Protein AF-A0A251RY87-F1 (afdb_monomer_lite)

Secondary structure (DSSP, 8-state):
--PPPPPP-GGG-TT-EEPBTT-HHHHH-TTEEEEEEETTEEEEEEEEE-SSS-EEEEEEEEEEEEETTEEEEEEEEEEEEEEESS-TT-S-----SSSTTSHHHHHGGGTTT-EEEE---TTS-PPPEEEESSTTS-SSSPPP-PEE--TTSTTS-EE------STT-

Foldseek 3Di:
DQDDDDADDQVVAPQKFFAAAPDPCLVPPPQWPGWDDDPHGIGTKGKDDPPDWWIFIDTWIWGWDDDPPDIQGRQTDGRGPDTTDDCGSHNDDAQLFQDCNHPLNSCPPVQVSDKDWDDDDPPPPDDIDIGGHPVRDDDPPDDDFDWDADPVCRGHTDGDDPDDDDPHD

pLDDT: mean 87.84, std 8.94, range [41.47, 96.44]

Structure (mmCIF, N/CA/C/O backbone):
data_AF-A0A251RY87-F1
#
_entry.id   AF-A0A251RY87-F1
#
loop_
_atom_site.group_PDB
_atom_site.id
_atom_site.type_symbol
_atom_site.label_atom_id
_atom_site.label_alt_id
_atom_site.label_comp_id
_atom_site.label_asym_id
_atom_site.label_entity_id
_atom_site.label_seq_id
_atom_site.pdbx_PDB_ins_code
_atom_site.Cartn_x
_atom_site.Cartn_y
_atom_site.Cartn_z
_atom_site.occupancy
_atom_site.B_iso_or_equiv
_atom_site.auth_seq_id
_atom_site.auth_comp_id
_atom_site.auth_asym_id
_atom_site.auth_atom_id
_atom_site.pdbx_PDB_model_num
ATOM 1 N N . MET A 1 1 ? 11.845 23.670 11.624 1.00 41.47 1 MET A N 1
ATOM 2 C CA . MET A 1 1 ? 12.390 23.689 10.250 1.00 41.47 1 MET A CA 1
ATOM 3 C C . MET A 1 1 ? 12.161 22.296 9.682 1.00 41.47 1 MET A C 1
ATOM 5 O O . MET A 1 1 ? 12.768 21.362 10.183 1.00 41.47 1 MET A O 1
ATOM 9 N N . LEU A 1 2 ? 11.190 22.119 8.780 1.00 49.16 2 LEU A N 1
ATOM 10 C CA . LEU A 1 2 ? 10.934 20.816 8.152 1.00 49.16 2 LEU A CA 1
ATOM 11 C C . LEU A 1 2 ? 12.130 20.508 7.247 1.00 49.16 2 LEU A C 1
ATOM 13 O O . LEU A 1 2 ? 12.372 21.236 6.287 1.00 49.16 2 LEU A O 1
ATOM 17 N N . ALA A 1 3 ? 12.923 19.498 7.601 1.00 56.03 3 ALA A N 1
ATOM 18 C CA . ALA A 1 3 ? 14.016 19.050 6.754 1.00 56.03 3 ALA A CA 1
ATOM 19 C C . ALA A 1 3 ? 13.421 18.489 5.458 1.00 56.03 3 ALA A C 1
ATOM 21 O O . ALA A 1 3 ? 12.562 17.608 5.493 1.00 56.03 3 ALA A O 1
ATOM 22 N N . MET A 1 4 ? 13.848 19.021 4.314 1.00 58.44 4 MET A N 1
ATOM 23 C CA . MET A 1 4 ? 13.478 18.464 3.020 1.00 58.44 4 MET A CA 1
ATOM 24 C C . MET A 1 4 ? 14.142 17.091 2.901 1.00 58.44 4 MET A C 1
ATOM 26 O O . MET A 1 4 ? 15.368 16.991 2.956 1.00 58.44 4 MET A O 1
ATOM 30 N N . GLN A 1 5 ? 13.338 16.032 2.819 1.00 64.25 5 GLN A N 1
ATOM 31 C CA . GLN A 1 5 ? 13.857 14.675 2.681 1.00 64.25 5 GLN A CA 1
ATOM 32 C C . GLN A 1 5 ? 14.598 14.534 1.350 1.00 64.25 5 GLN A C 1
ATOM 34 O O . GLN A 1 5 ? 14.134 15.011 0.313 1.00 64.25 5 GLN A O 1
ATOM 39 N N . ALA A 1 6 ? 15.772 13.904 1.399 1.00 77.31 6 ALA A N 1
ATOM 40 C CA . ALA A 1 6 ? 16.578 13.655 0.214 1.00 77.31 6 ALA A CA 1
ATOM 41 C C . ALA A 1 6 ? 15.803 12.774 -0.776 1.00 77.31 6 ALA A C 1
ATOM 43 O O . ALA A 1 6 ? 15.125 11.824 -0.378 1.00 77.31 6 ALA A O 1
ATOM 44 N N . MET A 1 7 ? 15.914 13.089 -2.067 1.00 82.38 7 MET A N 1
ATOM 45 C CA . MET A 1 7 ? 15.326 12.255 -3.110 1.00 82.38 7 MET A CA 1
ATOM 46 C C . MET A 1 7 ? 15.992 10.878 -3.109 1.00 82.38 7 MET A C 1
ATOM 48 O O . MET A 1 7 ? 17.212 10.768 -2.987 1.00 82.38 7 MET A O 1
ATOM 52 N N . PHE A 1 8 ? 15.181 9.831 -3.254 1.00 88.06 8 PHE A N 1
ATOM 53 C CA . PHE A 1 8 ? 15.678 8.467 -3.375 1.00 88.06 8 PHE A CA 1
ATOM 54 C C . PHE A 1 8 ? 16.498 8.316 -4.662 1.00 88.06 8 PHE A C 1
ATOM 56 O O . PHE A 1 8 ? 16.001 8.615 -5.747 1.00 88.06 8 PHE A O 1
ATOM 63 N N . ASP A 1 9 ? 17.733 7.826 -4.539 1.00 89.56 9 ASP A N 1
ATOM 64 C CA . ASP A 1 9 ? 18.595 7.486 -5.671 1.00 89.56 9 ASP A CA 1
ATOM 65 C C . ASP A 1 9 ? 18.602 5.960 -5.881 1.00 89.56 9 ASP A C 1
ATOM 67 O O . ASP A 1 9 ? 19.173 5.227 -5.062 1.00 89.56 9 ASP A O 1
ATOM 71 N N . PRO A 1 10 ? 17.991 5.460 -6.972 1.00 89.88 10 PRO A N 1
ATOM 72 C CA . PRO A 1 10 ? 17.966 4.039 -7.301 1.00 89.88 10 PRO A CA 1
ATOM 73 C C . PRO A 1 10 ? 19.344 3.376 -7.377 1.00 89.88 10 PRO A C 1
ATOM 75 O O . PRO A 1 10 ? 19.455 2.187 -7.081 1.00 89.88 10 PRO A O 1
ATOM 78 N N . THR A 1 11 ? 20.389 4.119 -7.759 1.00 91.38 11 THR A N 1
ATOM 79 C CA . THR A 1 11 ? 21.741 3.567 -7.949 1.00 91.38 11 THR A CA 1
ATOM 80 C C . THR A 1 11 ? 22.397 3.155 -6.633 1.00 91.38 11 THR A C 1
ATOM 82 O O . THR A 1 11 ? 23.200 2.226 -6.606 1.00 91.38 11 THR A O 1
ATOM 85 N N . ASN A 1 12 ? 21.969 3.757 -5.520 1.00 93.12 12 ASN A N 1
ATOM 86 C CA . ASN A 1 12 ? 22.442 3.435 -4.173 1.00 93.12 12 ASN A CA 1
ATOM 87 C C . ASN A 1 12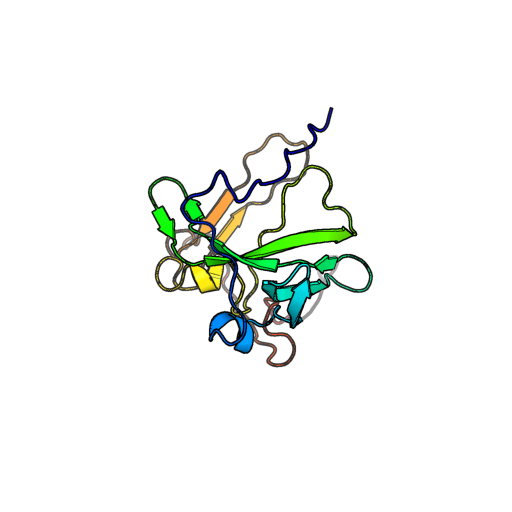 ? 21.714 2.231 -3.550 1.00 93.12 12 ASN A C 1
ATOM 89 O O . ASN A 1 12 ? 21.864 1.950 -2.362 1.00 93.12 12 ASN A O 1
ATOM 93 N N . SER A 1 13 ? 20.896 1.515 -4.326 1.00 93.62 13 SER A N 1
ATOM 94 C CA . SER A 1 13 ? 20.083 0.410 -3.838 1.00 93.62 13 SER A CA 1
ATOM 95 C C . SER A 1 13 ? 20.259 -0.857 -4.672 1.00 93.62 13 SER A C 1
ATOM 97 O O . SER A 1 13 ? 19.630 -1.017 -5.715 1.00 93.62 13 SER A O 1
ATOM 99 N N . ALA A 1 14 ? 20.959 -1.844 -4.113 1.00 95.00 14 ALA A N 1
ATOM 100 C CA . ALA A 1 14 ? 21.143 -3.153 -4.746 1.00 95.00 14 ALA A CA 1
ATOM 101 C C . ALA A 1 14 ? 19.837 -3.947 -4.976 1.00 95.00 14 ALA A C 1
ATOM 103 O O . ALA A 1 14 ? 19.783 -4.788 -5.865 1.00 95.00 14 ALA A O 1
ATOM 104 N N . SER A 1 15 ? 18.781 -3.695 -4.192 1.00 96.12 15 SER A N 1
ATOM 105 C CA . SER A 1 15 ? 17.493 -4.406 -4.296 1.00 96.12 15 SER A CA 1
ATOM 106 C C . SER A 1 15 ? 16.426 -3.671 -5.108 1.00 96.12 15 SER A C 1
ATOM 108 O O . SER A 1 15 ? 15.293 -4.143 -5.187 1.00 96.12 15 SER A O 1
ATOM 110 N N . PHE A 1 16 ? 16.745 -2.495 -5.658 1.00 96.44 16 PHE A N 1
ATOM 111 C CA . PHE A 1 16 ? 15.784 -1.738 -6.455 1.00 96.44 16 PHE A CA 1
ATOM 112 C C . PHE A 1 16 ? 15.805 -2.264 -7.883 1.00 96.44 16 PHE A C 1
ATOM 114 O O . PHE A 1 16 ? 16.862 -2.390 -8.498 1.00 96.44 16 PHE A O 1
ATOM 121 N N . THR A 1 17 ? 14.637 -2.568 -8.430 1.00 95.81 17 THR A N 1
ATOM 122 C CA . THR A 1 17 ? 14.524 -3.035 -9.811 1.00 95.81 17 THR A CA 1
ATOM 123 C C . THR A 1 17 ? 13.312 -2.401 -10.464 1.00 95.81 17 THR A C 1
ATOM 125 O O . THR A 1 17 ? 12.201 -2.494 -9.953 1.00 95.81 17 THR A O 1
ATOM 128 N N . VAL A 1 18 ? 13.517 -1.757 -11.610 1.00 95.00 18 VAL A N 1
ATOM 129 C CA . VAL A 1 18 ? 12.413 -1.217 -12.409 1.00 95.00 18 VAL A CA 1
ATOM 130 C C . VAL A 1 18 ? 11.584 -2.373 -12.963 1.00 95.00 18 VAL A C 1
ATOM 132 O O . VAL A 1 18 ? 12.139 -3.312 -13.535 1.00 95.00 18 VAL A O 1
ATOM 135 N N . VAL A 1 19 ? 10.259 -2.299 -12.823 1.00 95.50 19 VAL A N 1
ATOM 136 C CA . VAL A 1 19 ? 9.361 -3.300 -13.403 1.00 95.50 19 VAL A CA 1
ATOM 137 C C . VAL A 1 19 ? 9.367 -3.144 -14.922 1.00 95.50 19 VAL A C 1
ATOM 139 O O . VAL A 1 19 ? 9.034 -2.086 -15.470 1.00 95.50 19 VAL A O 1
ATOM 142 N N . SER A 1 20 ? 9.771 -4.212 -15.607 1.00 92.88 20 SER A N 1
ATOM 143 C CA . SER A 1 20 ? 9.803 -4.262 -17.061 1.00 92.88 20 SER A CA 1
ATOM 144 C C . SER A 1 20 ? 8.396 -4.362 -17.643 1.00 92.88 20 SER A C 1
ATOM 146 O O . SER A 1 20 ? 7.442 -4.841 -17.023 1.00 92.88 20 SER A O 1
ATOM 148 N N . CYS A 1 21 ? 8.279 -3.908 -18.881 1.00 91.94 21 CYS A N 1
ATOM 149 C CA . CYS A 1 21 ? 7.057 -4.050 -19.649 1.00 91.94 21 CYS A CA 1
ATOM 150 C C . CYS A 1 21 ? 6.754 -5.499 -20.022 1.00 91.94 21 CYS A C 1
ATOM 152 O O . CYS A 1 21 ? 7.664 -6.227 -20.410 1.00 91.94 21 CYS A O 1
ATOM 154 N N . GLY A 1 22 ? 5.474 -5.877 -19.945 1.00 88.50 22 GLY A N 1
ATOM 155 C CA . GLY A 1 22 ? 5.008 -7.247 -20.190 1.00 88.50 22 GLY A CA 1
ATOM 156 C C . GLY A 1 22 ? 5.329 -8.228 -19.060 1.00 88.50 22 GLY A C 1
ATOM 157 O O . GLY A 1 22 ? 5.203 -9.429 -19.249 1.00 88.50 22 GLY A O 1
ATOM 158 N N . SER A 1 23 ? 5.792 -7.743 -17.903 1.00 93.19 23 SER A N 1
ATOM 159 C CA . SER A 1 23 ? 5.887 -8.576 -16.703 1.00 93.19 23 SER A CA 1
ATOM 160 C C . SER A 1 23 ? 4.513 -8.755 -16.064 1.00 93.19 23 SER A C 1
ATOM 162 O O . SER A 1 23 ? 3.699 -7.831 -16.093 1.00 93.19 23 SER A O 1
ATOM 164 N N . ASP A 1 24 ? 4.300 -9.889 -15.395 1.00 92.81 24 ASP A N 1
ATOM 165 C CA . ASP A 1 24 ? 3.036 -10.189 -14.709 1.00 92.81 24 ASP A CA 1
ATOM 166 C C . ASP A 1 24 ? 2.630 -9.086 -13.724 1.00 92.81 24 ASP A C 1
ATOM 168 O O . ASP A 1 24 ? 1.460 -8.716 -13.649 1.00 92.81 24 ASP A O 1
ATOM 172 N N . VAL A 1 25 ? 3.608 -8.508 -13.015 1.00 93.00 25 VAL A N 1
ATOM 173 C CA . VAL A 1 25 ? 3.391 -7.387 -12.089 1.00 93.00 25 VAL A CA 1
ATOM 174 C C . VAL A 1 25 ? 2.843 -6.166 -12.826 1.00 93.00 25 VAL A C 1
ATOM 176 O O . VAL A 1 25 ? 1.946 -5.503 -12.321 1.00 93.00 25 VAL A O 1
ATOM 179 N N . CYS A 1 26 ? 3.349 -5.867 -14.024 1.00 94.88 26 CYS A N 1
ATOM 180 C CA . CYS A 1 26 ? 2.861 -4.736 -14.804 1.00 94.88 26 CYS A CA 1
ATOM 181 C C . CYS A 1 26 ? 1.450 -4.952 -15.359 1.00 94.88 26 CYS A C 1
ATOM 183 O O . CYS A 1 26 ? 0.710 -3.985 -15.529 1.00 94.88 26 CYS A O 1
ATOM 185 N N . GLU A 1 27 ? 1.089 -6.199 -15.662 1.00 92.06 27 GLU A N 1
ATOM 186 C CA . GLU A 1 27 ? -0.222 -6.518 -16.231 1.00 92.06 27 GLU A CA 1
ATOM 187 C C . GLU A 1 27 ? -1.331 -6.590 -15.178 1.00 92.06 27 GLU A C 1
ATOM 189 O O . GLU A 1 27 ? -2.478 -6.274 -15.487 1.00 92.06 27 GLU A O 1
ATOM 194 N N . HIS A 1 28 ? -0.998 -6.964 -13.939 1.00 89.12 28 HIS A N 1
ATOM 195 C CA . HIS A 1 28 ? -1.998 -7.247 -12.904 1.00 89.12 28 HIS A CA 1
ATOM 196 C C . HIS A 1 28 ? -2.026 -6.241 -11.750 1.00 89.12 28 HIS A C 1
ATOM 198 O O . HIS A 1 28 ? -2.988 -6.237 -10.983 1.00 89.12 28 HIS A O 1
ATOM 204 N N . ALA A 1 29 ? -1.004 -5.395 -11.588 1.00 89.56 29 ALA A N 1
ATOM 205 C CA . ALA A 1 29 ? -1.012 -4.397 -10.523 1.00 89.56 29 ALA A CA 1
ATOM 206 C C . ALA A 1 29 ? -2.129 -3.366 -10.742 1.00 89.56 29 ALA A C 1
ATOM 208 O O . ALA A 1 29 ? -2.169 -2.679 -11.759 1.00 89.56 29 ALA A O 1
ATOM 209 N N . GLU A 1 30 ? -2.986 -3.189 -9.733 1.00 86.38 30 GLU A N 1
ATOM 210 C CA . GLU A 1 30 ? -4.138 -2.270 -9.767 1.00 86.38 30 GLU A CA 1
ATOM 211 C C . GLU A 1 30 ? -3.765 -0.815 -10.096 1.00 86.38 30 GLU A C 1
ATOM 213 O O . GLU A 1 30 ? -4.577 -0.066 -10.631 1.00 86.38 30 GLU A O 1
ATOM 218 N N . THR A 1 31 ? -2.542 -0.402 -9.762 1.00 89.12 31 THR A N 1
ATOM 219 C CA . THR A 1 31 ? -2.050 0.968 -9.958 1.00 89.12 31 THR A CA 1
ATOM 220 C C . THR A 1 31 ? -1.238 1.133 -11.239 1.00 89.12 31 THR A C 1
ATOM 222 O O . THR A 1 31 ? -0.797 2.246 -11.541 1.00 89.12 31 THR A O 1
ATOM 225 N N . ALA A 1 32 ? -1.006 0.052 -11.992 1.00 92.31 32 ALA A N 1
ATOM 226 C CA . ALA A 1 32 ? -0.249 0.110 -13.229 1.00 92.31 32 ALA A CA 1
ATOM 227 C C . ALA A 1 32 ? -1.060 0.805 -14.331 1.00 92.31 32 ALA A C 1
ATOM 229 O O . ALA A 1 32 ? -2.202 0.462 -14.617 1.00 92.31 32 ALA A O 1
ATOM 230 N N . VAL A 1 33 ? -0.431 1.765 -15.009 1.00 93.50 33 VAL A N 1
ATOM 231 C CA . VAL A 1 33 ? -0.985 2.458 -16.190 1.00 93.50 33 VAL A CA 1
ATOM 232 C C . VAL A 1 33 ? -0.339 1.967 -17.486 1.00 93.50 33 VAL A C 1
ATOM 234 O O . VAL A 1 33 ? -0.285 2.685 -18.488 1.00 93.50 33 VAL A O 1
ATOM 237 N N . GLY A 1 34 ? 0.203 0.749 -17.442 1.00 90.25 34 GLY A N 1
ATOM 238 C CA . GLY A 1 34 ? 0.862 0.084 -18.554 1.00 90.25 34 GLY A CA 1
ATOM 239 C C . GLY A 1 34 ? 2.221 0.676 -18.926 1.00 90.25 34 GLY A C 1
ATOM 240 O O . GLY A 1 34 ? 2.890 1.378 -18.163 1.00 90.25 34 GLY A O 1
ATOM 241 N N . CYS A 1 35 ? 2.647 0.344 -20.138 1.00 91.94 35 CYS A N 1
ATOM 242 C CA . CYS A 1 35 ? 3.983 0.638 -20.625 1.00 91.94 35 CYS A CA 1
ATOM 243 C C . CYS A 1 35 ? 4.197 2.102 -20.984 1.00 91.94 35 CYS A C 1
ATOM 245 O O . CYS A 1 35 ? 3.439 2.703 -21.744 1.00 91.94 35 CYS A O 1
ATOM 247 N N . ARG A 1 36 ? 5.315 2.649 -20.512 1.00 88.44 36 ARG A N 1
ATOM 248 C CA . ARG A 1 36 ? 5.809 3.972 -20.886 1.00 88.44 36 ARG A CA 1
ATOM 249 C C . ARG A 1 36 ? 7.191 3.840 -21.516 1.00 88.44 36 ARG A C 1
ATOM 251 O O . ARG A 1 36 ? 7.938 2.896 -21.248 1.00 88.44 36 ARG A O 1
ATOM 258 N N . SER A 1 37 ? 7.529 4.788 -22.380 1.00 83.88 37 SER A N 1
ATOM 259 C CA . SER A 1 37 ? 8.812 4.822 -23.080 1.00 83.88 37 SER A CA 1
ATOM 260 C C . SER A 1 37 ? 9.446 6.194 -22.943 1.00 83.88 37 SER A C 1
ATOM 262 O O . SER A 1 37 ? 8.794 7.208 -23.179 1.00 83.88 37 SER A O 1
ATOM 264 N N . HIS A 1 38 ? 10.719 6.219 -22.554 1.00 72.75 38 HIS A N 1
ATOM 265 C CA . HIS A 1 38 ? 11.526 7.434 -22.508 1.00 72.75 38 HIS A CA 1
ATOM 266 C C . HIS A 1 38 ? 13.005 7.071 -22.689 1.00 72.75 38 HIS A C 1
ATOM 268 O O . HIS A 1 38 ? 13.475 6.106 -22.090 1.00 72.75 38 HIS A O 1
ATOM 274 N N . GLY A 1 39 ? 13.736 7.826 -23.517 1.00 65.19 39 GLY A N 1
ATOM 275 C CA . GLY A 1 39 ? 15.189 7.668 -23.678 1.00 65.19 39 GLY A CA 1
ATOM 276 C C . GLY A 1 39 ? 15.660 6.279 -24.137 1.00 65.19 39 GLY A C 1
ATOM 277 O O . GLY A 1 39 ? 16.720 5.838 -23.715 1.00 65.19 39 GLY A O 1
ATOM 278 N N . GLY A 1 40 ? 14.871 5.562 -24.947 1.00 68.38 40 GLY A N 1
ATOM 279 C CA . GLY A 1 40 ? 15.225 4.227 -25.462 1.00 68.38 40 GLY A CA 1
ATOM 280 C C . GLY A 1 40 ? 14.910 3.048 -24.528 1.00 68.38 40 GLY A C 1
ATOM 281 O O . GLY A 1 40 ? 15.025 1.903 -24.953 1.00 68.38 40 GLY A O 1
ATOM 282 N N . GLY A 1 41 ? 14.458 3.301 -23.295 1.00 77.94 41 GLY A N 1
ATOM 283 C CA . GLY A 1 41 ? 13.989 2.275 -22.357 1.00 77.94 41 GLY A CA 1
ATOM 284 C C . GLY A 1 41 ? 12.462 2.167 -22.298 1.00 77.94 41 GLY A C 1
ATOM 285 O O . GLY A 1 41 ? 11.745 3.146 -22.539 1.00 77.94 41 GLY A O 1
ATOM 286 N N . ARG A 1 42 ? 11.954 0.979 -21.942 1.00 88.69 42 ARG A N 1
ATOM 287 C CA . ARG A 1 42 ? 10.523 0.717 -21.718 1.00 88.69 42 ARG A CA 1
ATOM 288 C C . ARG A 1 42 ? 10.293 0.179 -20.302 1.00 88.69 42 ARG A C 1
ATOM 290 O O . ARG A 1 42 ? 10.907 -0.812 -19.918 1.00 88.69 42 ARG A O 1
ATOM 297 N N . TRP A 1 43 ? 9.408 0.822 -19.546 1.00 92.06 43 TRP A N 1
ATOM 298 C CA . TRP A 1 43 ? 9.125 0.505 -18.141 1.00 92.06 43 TRP A CA 1
ATOM 299 C C . TRP A 1 43 ? 7.627 0.534 -17.849 1.00 92.06 43 TRP A C 1
ATOM 301 O O . TRP A 1 43 ? 6.853 1.156 -18.583 1.00 92.06 43 TRP A O 1
ATOM 311 N N . CYS A 1 44 ? 7.225 -0.135 -16.770 1.00 95.88 44 CYS A N 1
ATOM 312 C CA . CYS A 1 44 ? 5.847 -0.134 -16.304 1.00 95.88 44 CYS A CA 1
ATOM 313 C C . CYS A 1 44 ? 5.538 1.113 -15.480 1.00 95.88 44 CYS A C 1
ATOM 315 O O . CYS A 1 44 ? 6.204 1.381 -14.476 1.00 95.88 44 CYS A O 1
ATOM 317 N N . GLY A 1 45 ? 4.570 1.912 -15.916 1.00 95.88 45 GLY A N 1
ATOM 318 C CA . GLY A 1 45 ? 4.155 3.090 -15.172 1.00 95.88 45 GLY A CA 1
ATOM 319 C C . GLY A 1 45 ? 3.114 2.787 -14.127 1.00 95.88 45 GLY A C 1
ATOM 320 O O . GLY A 1 45 ? 2.330 1.860 -14.290 1.00 95.88 45 GLY A O 1
ATOM 321 N N . TYR A 1 46 ? 3.080 3.619 -13.092 1.00 95.19 46 TYR A N 1
ATOM 322 C CA . TYR A 1 46 ? 2.003 3.612 -12.115 1.00 95.19 46 TYR A CA 1
ATOM 323 C C . TYR A 1 46 ? 1.415 5.013 -11.942 1.00 95.19 46 TYR A C 1
ATOM 325 O O . TYR A 1 46 ? 2.103 6.023 -12.147 1.00 95.19 46 TYR A O 1
ATOM 333 N N . GLU A 1 47 ? 0.151 5.054 -11.542 1.00 93.44 47 GLU A N 1
ATOM 334 C CA . GLU A 1 47 ? -0.559 6.265 -11.154 1.00 93.44 47 GLU A CA 1
ATOM 335 C C . GLU A 1 47 ? -1.535 5.936 -10.024 1.00 93.44 47 GLU A C 1
ATOM 337 O O . GLU A 1 47 ? -2.232 4.924 -10.065 1.00 93.44 47 GLU A O 1
ATOM 342 N N . VAL A 1 48 ? -1.571 6.782 -8.997 1.00 90.38 48 VAL A N 1
ATOM 343 C CA . VAL A 1 48 ? -2.546 6.693 -7.906 1.00 90.38 48 VAL A CA 1
ATOM 344 C C . VAL A 1 48 ? -3.132 8.073 -7.667 1.00 90.38 48 VAL A C 1
ATOM 346 O O . VAL A 1 48 ? -2.381 9.026 -7.449 1.00 90.38 48 VAL A O 1
ATOM 349 N N . SER A 1 49 ? -4.461 8.150 -7.661 1.00 88.25 49 SER A N 1
ATOM 350 C CA . SER A 1 49 ? -5.231 9.359 -7.360 1.00 88.25 49 SER A CA 1
ATOM 351 C C . SER A 1 49 ? -5.965 9.191 -6.031 1.00 88.25 49 SER A C 1
ATOM 353 O O . SER A 1 49 ? -6.678 8.211 -5.822 1.00 88.25 49 SER A O 1
ATOM 355 N N . TYR A 1 50 ? -5.798 10.153 -5.129 1.00 82.38 50 TYR A N 1
ATOM 356 C CA . TYR A 1 50 ? -6.360 10.157 -3.778 1.00 82.38 50 TYR A CA 1
ATOM 357 C C . TYR A 1 50 ? -7.554 11.118 -3.696 1.00 82.38 50 TYR A C 1
ATOM 359 O O . TYR A 1 50 ? -7.532 12.100 -2.956 1.00 82.38 50 TYR A O 1
ATOM 367 N N . GLY A 1 51 ? -8.589 10.851 -4.493 1.00 78.94 51 GLY A N 1
ATOM 368 C CA . GLY A 1 51 ? -9.732 11.749 -4.689 1.00 78.94 51 GLY A CA 1
ATOM 369 C C . GLY A 1 51 ? -9.528 12.690 -5.879 1.00 78.94 51 GLY A C 1
ATOM 370 O O . GLY A 1 51 ? -8.834 12.342 -6.832 1.00 78.94 51 GLY A O 1
ATOM 371 N N . ASP A 1 52 ? -10.125 13.880 -5.821 1.00 70.25 52 ASP A N 1
ATOM 372 C CA . ASP A 1 52 ? -10.235 14.771 -6.988 1.00 70.25 52 ASP A CA 1
ATOM 373 C C . ASP A 1 52 ? -8.952 15.552 -7.331 1.00 70.25 52 ASP A C 1
ATOM 375 O O . ASP A 1 52 ? -8.881 16.182 -8.384 1.00 70.25 52 ASP A O 1
ATOM 379 N N . TRP A 1 53 ? -7.939 15.556 -6.454 1.00 73.06 53 TRP A N 1
ATOM 380 C CA . TRP A 1 53 ? -6.790 16.468 -6.576 1.00 73.06 53 TRP A CA 1
ATOM 381 C C . TRP A 1 53 ? -5.408 15.871 -6.283 1.00 73.06 53 TRP A C 1
ATOM 383 O O . TRP A 1 53 ? -4.478 16.146 -7.047 1.00 73.06 53 TRP A O 1
ATOM 393 N N . PRO A 1 54 ? -5.200 15.095 -5.203 1.00 87.12 54 PRO A N 1
ATOM 394 C CA . PRO A 1 54 ? -3.881 14.569 -4.907 1.00 87.12 54 PRO A CA 1
ATOM 395 C C . PRO A 1 54 ? -3.578 13.359 -5.784 1.00 87.12 54 PRO A C 1
ATOM 397 O O . PRO A 1 54 ? -4.388 12.440 -5.878 1.00 87.12 54 PRO A O 1
ATOM 400 N N . TYR A 1 55 ? -2.390 13.321 -6.376 1.00 89.00 55 TYR A N 1
ATOM 401 C CA . TYR A 1 55 ? -1.941 12.162 -7.138 1.00 89.00 55 TYR A CA 1
ATOM 402 C C . TYR A 1 55 ? -0.438 11.951 -7.024 1.00 89.00 55 TYR A C 1
ATOM 404 O O . TYR A 1 55 ? 0.337 12.854 -6.692 1.00 89.00 55 TYR A O 1
ATOM 412 N N . THR A 1 56 ? -0.026 10.737 -7.356 1.00 91.69 56 THR A N 1
ATOM 413 C CA . THR A 1 56 ? 1.368 10.348 -7.533 1.00 91.69 56 THR A CA 1
ATOM 414 C C . THR A 1 56 ? 1.479 9.498 -8.786 1.00 91.69 56 THR A C 1
ATOM 416 O O . THR A 1 56 ? 0.669 8.600 -9.014 1.00 91.69 56 THR A O 1
ATOM 419 N N . LYS A 1 57 ? 2.465 9.797 -9.628 1.00 93.06 57 LYS A N 1
ATOM 420 C CA . LYS A 1 57 ? 2.752 8.997 -10.816 1.00 93.06 57 LYS A CA 1
ATOM 421 C C . LYS A 1 57 ? 4.235 8.896 -11.083 1.00 93.06 57 LYS A C 1
ATOM 423 O O . LYS A 1 57 ? 5.011 9.823 -10.823 1.00 93.06 57 LYS A O 1
ATOM 428 N N . GLY A 1 58 ? 4.617 7.776 -11.668 1.00 94.44 58 GLY A N 1
ATOM 429 C CA . GLY A 1 58 ? 6.000 7.513 -12.004 1.00 94.44 58 GLY A CA 1
ATOM 430 C C . GLY A 1 58 ? 6.210 6.083 -12.455 1.00 94.44 58 GLY A C 1
ATOM 431 O O . GLY A 1 58 ? 5.428 5.550 -13.243 1.00 94.44 58 GLY A O 1
ATOM 432 N N . THR A 1 59 ? 7.284 5.476 -11.968 1.00 94.88 59 THR A N 1
ATOM 433 C CA . THR A 1 59 ? 7.707 4.137 -12.385 1.00 94.88 59 THR A CA 1
ATOM 434 C C . THR A 1 59 ? 7.333 3.106 -11.333 1.00 94.88 59 THR A C 1
ATOM 436 O O . THR A 1 59 ? 7.615 3.303 -10.153 1.00 94.88 59 THR A O 1
ATOM 439 N N . LEU A 1 60 ? 6.714 2.007 -11.755 1.00 96.19 60 LEU A N 1
ATOM 440 C CA . LEU A 1 60 ? 6.511 0.848 -10.900 1.00 96.19 60 LEU A CA 1
ATOM 441 C C . LEU A 1 60 ? 7.850 0.118 -10.733 1.00 96.19 60 LEU A C 1
ATOM 443 O O . LEU A 1 60 ? 8.580 -0.110 -11.703 1.00 96.19 60 LEU A O 1
ATOM 447 N N . ALA A 1 61 ? 8.191 -0.224 -9.499 1.00 95.88 61 ALA A N 1
ATOM 448 C CA . ALA A 1 61 ? 9.457 -0.850 -9.152 1.00 95.88 61 ALA A CA 1
ATOM 449 C C . ALA A 1 61 ? 9.243 -1.969 -8.133 1.00 95.88 61 ALA A C 1
ATOM 451 O O . ALA A 1 61 ? 8.268 -1.973 -7.388 1.00 95.88 61 ALA A O 1
ATOM 452 N N . LEU A 1 62 ? 10.182 -2.904 -8.090 1.00 96.00 62 LEU A N 1
ATOM 453 C CA . LEU A 1 62 ? 10.316 -3.881 -7.023 1.00 96.00 62 LEU A CA 1
ATOM 454 C C . LEU A 1 62 ? 11.392 -3.412 -6.051 1.00 96.00 62 LEU A C 1
ATOM 456 O O . LEU A 1 62 ? 12.430 -2.877 -6.458 1.00 96.00 62 LEU A O 1
ATOM 460 N N . LYS A 1 63 ? 11.148 -3.634 -4.763 1.00 95.44 63 LYS A N 1
ATOM 461 C CA . LYS A 1 63 ? 12.068 -3.260 -3.695 1.00 95.44 63 LYS A CA 1
ATOM 462 C C . LYS A 1 63 ? 11.984 -4.251 -2.540 1.00 95.44 63 LYS A C 1
ATOM 464 O O . LYS A 1 63 ? 10.929 -4.816 -2.266 1.00 95.44 63 LYS A O 1
ATOM 469 N N . THR A 1 64 ? 13.102 -4.448 -1.847 1.00 95.06 64 THR A N 1
ATOM 470 C CA . THR A 1 64 ? 13.089 -5.099 -0.532 1.00 95.06 64 THR A CA 1
ATOM 471 C C . THR A 1 64 ? 12.783 -4.067 0.545 1.00 95.06 64 THR A C 1
ATOM 473 O O . THR A 1 64 ? 13.504 -3.070 0.649 1.00 95.06 64 THR A O 1
ATOM 476 N N . LEU A 1 65 ? 11.740 -4.315 1.336 1.00 92.19 65 LEU A N 1
ATOM 477 C CA . LEU A 1 65 ? 11.438 -3.569 2.554 1.00 92.19 65 LEU A CA 1
ATOM 478 C C . LEU A 1 65 ? 12.043 -4.286 3.760 1.00 92.19 65 LEU A C 1
ATOM 480 O O . LEU A 1 65 ? 12.041 -5.516 3.819 1.00 92.19 65 LEU A O 1
ATOM 484 N N . THR A 1 66 ? 12.539 -3.507 4.714 1.00 90.38 66 THR A N 1
ATOM 485 C CA . THR A 1 66 ? 13.115 -4.017 5.958 1.00 90.38 66 THR A CA 1
ATOM 486 C C . THR A 1 66 ? 12.378 -3.395 7.134 1.00 90.38 66 THR A C 1
ATOM 488 O O . THR A 1 66 ? 12.289 -2.171 7.218 1.00 90.38 66 THR A O 1
ATOM 491 N N . PHE A 1 67 ? 11.864 -4.242 8.020 1.00 85.75 67 PHE A N 1
ATOM 492 C CA . PHE A 1 67 ? 11.240 -3.871 9.287 1.00 85.75 67 PHE A CA 1
ATOM 493 C C . PHE A 1 67 ? 11.990 -4.609 10.388 1.00 85.75 67 PHE A C 1
ATOM 495 O O . PHE A 1 67 ? 11.892 -5.832 10.469 1.00 85.75 67 PHE A O 1
ATOM 502 N N . ASP A 1 68 ? 12.780 -3.893 11.184 1.00 84.75 68 ASP A N 1
ATOM 503 C CA . ASP A 1 68 ? 13.693 -4.484 12.165 1.00 84.75 68 ASP A CA 1
ATOM 504 C C . ASP A 1 68 ? 14.540 -5.618 11.549 1.00 84.75 68 ASP A C 1
ATOM 506 O O . ASP A 1 68 ? 15.356 -5.370 10.661 1.00 84.75 68 ASP A O 1
ATOM 510 N N . ASN A 1 69 ? 14.314 -6.867 11.969 1.00 84.44 69 ASN A N 1
ATOM 511 C CA . ASN A 1 69 ? 15.008 -8.057 11.460 1.00 84.44 69 ASN A CA 1
ATOM 512 C C . ASN A 1 69 ? 14.244 -8.799 10.344 1.00 84.44 69 ASN A C 1
ATOM 514 O O . ASN A 1 69 ? 14.669 -9.870 9.908 1.00 84.44 69 ASN A O 1
ATOM 518 N N . THR A 1 70 ? 13.124 -8.250 9.877 1.00 84.94 70 THR A N 1
ATOM 519 C CA . THR A 1 70 ? 12.256 -8.844 8.857 1.00 84.94 70 THR A CA 1
ATOM 520 C C . THR A 1 70 ? 12.505 -8.202 7.500 1.00 84.94 70 THR A C 1
ATOM 522 O O . THR A 1 70 ? 12.479 -6.981 7.353 1.00 84.94 70 THR A O 1
ATOM 525 N N . PHE A 1 71 ? 12.696 -9.034 6.476 1.00 90.81 71 PHE A N 1
ATOM 526 C CA . PHE A 1 71 ? 12.928 -8.600 5.101 1.00 90.81 71 PHE A CA 1
ATOM 527 C C . PHE A 1 71 ? 11.812 -9.114 4.202 1.00 90.81 71 PHE A C 1
ATOM 529 O O . PHE A 1 71 ? 11.644 -10.323 4.055 1.00 90.81 71 PHE A O 1
ATOM 536 N N . ILE A 1 72 ? 11.096 -8.206 3.542 1.00 91.00 72 ILE A N 1
ATOM 537 C CA . ILE A 1 72 ? 10.103 -8.569 2.528 1.00 91.00 72 ILE A CA 1
ATOM 538 C C . ILE A 1 72 ? 10.663 -8.176 1.177 1.00 91.00 72 ILE A C 1
ATOM 540 O O . ILE A 1 72 ? 10.847 -6.999 0.871 1.00 91.00 72 ILE A O 1
ATOM 544 N N . GLN A 1 73 ? 10.999 -9.184 0.386 1.00 93.12 73 GLN A N 1
ATOM 545 C CA . GLN A 1 73 ? 11.604 -9.003 -0.924 1.00 93.12 73 GLN A CA 1
ATOM 546 C C . GLN A 1 73 ? 10.537 -8.807 -1.996 1.00 93.12 73 GLN A C 1
ATOM 548 O O . GLN A 1 73 ? 9.411 -9.277 -1.858 1.00 93.12 73 GLN A O 1
ATOM 553 N N . LYS A 1 74 ? 10.933 -8.174 -3.105 1.00 92.62 74 LYS A N 1
ATOM 554 C CA . LYS A 1 74 ? 10.098 -8.020 -4.308 1.00 92.62 74 LYS A CA 1
ATOM 555 C C . LYS A 1 74 ? 8.735 -7.363 -4.029 1.00 92.62 74 LYS A C 1
ATOM 557 O O . LYS A 1 74 ? 7.752 -7.688 -4.686 1.00 92.62 74 LYS A O 1
ATOM 562 N N . VAL A 1 75 ? 8.684 -6.417 -3.092 1.00 94.25 75 VAL A N 1
ATOM 563 C CA . VAL A 1 75 ? 7.491 -5.597 -2.858 1.00 94.25 75 VAL A CA 1
ATOM 564 C C . VAL A 1 75 ? 7.334 -4.639 -4.029 1.00 94.25 75 VAL A C 1
ATOM 566 O O . VAL A 1 75 ? 8.277 -3.909 -4.352 1.00 94.25 75 VAL A O 1
ATOM 569 N N . ALA A 1 76 ? 6.165 -4.641 -4.667 1.00 94.75 76 ALA A N 1
ATOM 570 C CA . ALA A 1 76 ? 5.865 -3.708 -5.737 1.00 94.75 76 ALA A CA 1
ATOM 571 C C . ALA A 1 76 ? 5.507 -2.342 -5.140 1.00 94.75 76 ALA A C 1
ATOM 573 O O . ALA A 1 76 ? 4.572 -2.206 -4.354 1.00 94.75 76 ALA A O 1
ATOM 574 N N . ILE A 1 77 ? 6.272 -1.320 -5.515 1.00 94.62 77 ILE A N 1
ATOM 575 C CA . ILE A 1 77 ? 6.121 0.054 -5.039 1.00 94.62 77 ILE A CA 1
ATOM 576 C C . ILE A 1 77 ? 6.100 1.034 -6.210 1.00 94.62 77 ILE A C 1
ATOM 578 O O . ILE A 1 77 ? 6.706 0.808 -7.260 1.00 94.62 77 ILE A O 1
ATOM 582 N N . GLY A 1 78 ? 5.430 2.165 -6.010 1.00 94.31 78 GLY A N 1
ATOM 583 C CA . GLY A 1 78 ? 5.501 3.296 -6.922 1.00 94.31 78 GLY A CA 1
ATOM 584 C C . GLY A 1 78 ? 6.685 4.209 -6.599 1.00 94.31 78 GLY A C 1
ATOM 585 O O . GLY A 1 78 ? 6.763 4.758 -5.503 1.00 94.31 78 GLY A O 1
ATOM 586 N N . CYS A 1 79 ? 7.595 4.407 -7.553 1.00 93.69 79 CYS A N 1
ATOM 587 C CA . CYS A 1 79 ? 8.638 5.430 -7.485 1.00 93.69 79 CYS A CA 1
ATOM 588 C C . CYS A 1 79 ? 8.117 6.731 -8.113 1.00 93.69 79 CYS A C 1
ATOM 590 O O . CYS A 1 79 ? 8.118 6.884 -9.341 1.00 93.69 79 CYS A O 1
ATOM 592 N N . GLY A 1 80 ? 7.619 7.639 -7.273 1.00 92.19 80 GLY A N 1
ATOM 593 C CA . GLY A 1 80 ? 6.913 8.846 -7.706 1.00 92.19 80 GLY A CA 1
ATOM 594 C C . GLY A 1 80 ? 7.831 9.916 -8.278 1.00 92.19 80 GLY A C 1
ATOM 595 O O . GLY A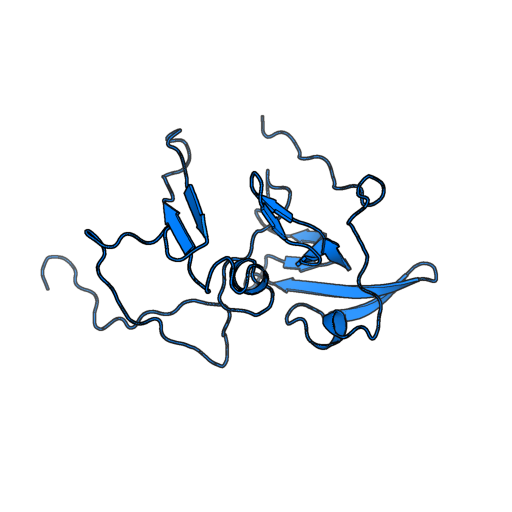 1 80 ? 8.665 10.467 -7.568 1.00 92.19 80 GLY A O 1
ATOM 596 N N . HIS A 1 81 ? 7.612 10.266 -9.546 1.00 90.75 81 HIS A N 1
ATOM 597 C CA . HIS A 1 81 ? 8.353 11.321 -10.253 1.00 90.75 81 HIS A CA 1
ATOM 598 C C . HIS 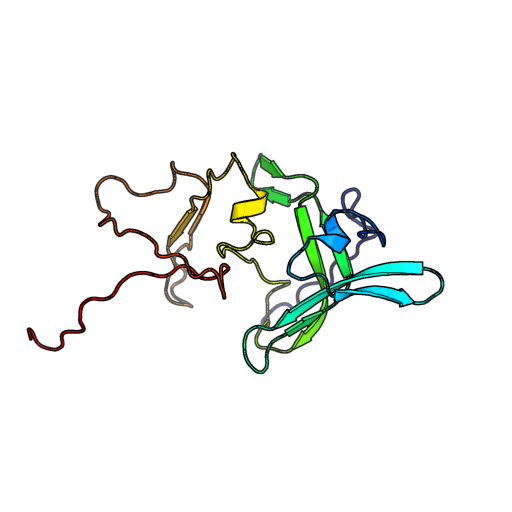A 1 81 ? 7.565 12.628 -10.337 1.00 90.75 81 HIS A C 1
ATOM 600 O O . HIS A 1 81 ? 8.141 13.705 -10.475 1.00 90.75 81 HIS A O 1
ATOM 606 N N . ARG A 1 82 ? 6.230 12.542 -10.296 1.00 89.62 82 ARG A N 1
ATOM 607 C CA . ARG A 1 82 ? 5.325 13.695 -10.275 1.00 89.62 82 ARG A CA 1
ATOM 608 C C . ARG A 1 82 ? 4.260 13.459 -9.221 1.00 89.62 82 ARG A C 1
ATOM 610 O O . ARG A 1 82 ? 3.452 12.542 -9.356 1.00 89.62 82 ARG A O 1
ATOM 617 N N . ASN A 1 83 ? 4.277 14.299 -8.195 1.00 88.00 83 ASN A N 1
ATOM 618 C CA . ASN A 1 83 ? 3.412 14.190 -7.031 1.00 88.00 83 ASN A CA 1
ATOM 619 C C . ASN A 1 83 ? 2.740 15.543 -6.784 1.00 88.00 83 ASN A C 1
ATOM 621 O O . ASN A 1 83 ? 3.391 16.581 -6.896 1.00 88.00 83 ASN A O 1
ATOM 625 N N . GLN A 1 84 ? 1.457 15.530 -6.443 1.00 86.69 84 GLN A N 1
ATOM 626 C CA . GLN A 1 84 ? 0.676 16.720 -6.114 1.00 86.69 84 GLN A CA 1
ATOM 627 C C . GLN A 1 84 ? -0.185 16.421 -4.891 1.00 86.69 84 GLN A C 1
ATOM 629 O O . GLN A 1 84 ? -0.835 15.381 -4.846 1.00 86.69 84 GLN A O 1
ATOM 634 N N . GLY A 1 85 ? -0.187 17.315 -3.902 1.00 80.62 85 GLY A N 1
ATOM 635 C CA . GLY A 1 85 ? -0.927 17.133 -2.653 1.00 80.62 85 GLY A CA 1
ATOM 636 C C . GLY A 1 85 ? -0.147 17.590 -1.421 1.00 80.62 85 GLY A C 1
ATOM 637 O O . GLY A 1 85 ? 0.933 18.169 -1.528 1.00 80.62 85 GLY A O 1
ATOM 638 N N . LEU A 1 86 ? -0.696 17.307 -0.240 1.00 71.19 86 LEU A N 1
ATOM 639 C CA . LEU A 1 86 ? -0.141 17.698 1.063 1.00 71.19 86 LEU A CA 1
ATOM 640 C C . LEU A 1 86 ? 0.912 16.703 1.589 1.00 71.19 86 LEU A C 1
ATOM 642 O O . LEU A 1 86 ? 0.963 16.416 2.779 1.00 71.19 86 LEU A O 1
ATOM 646 N N . PHE A 1 87 ? 1.779 16.176 0.720 1.00 71.81 87 PHE A N 1
ATOM 647 C CA . PHE A 1 87 ? 2.821 15.198 1.087 1.00 71.81 87 PHE A CA 1
ATOM 648 C C . PHE A 1 87 ? 4.080 15.858 1.683 1.00 71.81 87 PHE A C 1
ATOM 650 O O . PHE A 1 87 ? 5.202 15.392 1.494 1.00 71.81 87 PHE A O 1
ATOM 657 N N . ILE A 1 88 ? 3.915 16.998 2.356 1.00 70.19 88 ILE A N 1
ATOM 658 C CA . ILE A 1 88 ? 5.025 17.837 2.813 1.00 70.19 88 ILE A CA 1
ATOM 659 C C . ILE A 1 88 ? 5.704 17.170 4.013 1.00 70.19 88 ILE A C 1
ATOM 661 O O . ILE A 1 88 ? 5.051 16.843 4.999 1.00 70.19 88 ILE A O 1
ATOM 665 N N . GLY A 1 89 ? 7.027 17.007 3.944 1.00 74.31 89 GLY A N 1
ATOM 666 C CA . GLY A 1 89 ? 7.822 16.419 5.028 1.00 74.31 89 GLY A CA 1
ATOM 667 C C . GLY A 1 89 ? 7.823 14.887 5.073 1.00 74.31 89 GLY A C 1
ATOM 668 O O . GLY A 1 89 ? 8.336 14.330 6.040 1.00 74.31 89 GLY A O 1
ATOM 669 N N . ALA A 1 90 ? 7.281 14.221 4.048 1.00 80.31 90 ALA A N 1
ATOM 670 C CA . ALA A 1 90 ? 7.340 12.772 3.880 1.00 80.31 90 ALA A CA 1
ATOM 671 C C . ALA A 1 90 ? 7.965 12.395 2.526 1.00 80.31 90 ALA A C 1
ATOM 673 O O . ALA A 1 90 ? 7.739 13.057 1.514 1.00 80.31 90 ALA A O 1
ATOM 674 N N . ALA A 1 91 ? 8.717 11.294 2.496 1.00 85.12 91 ALA A N 1
ATOM 675 C CA . ALA A 1 91 ? 9.365 10.778 1.290 1.00 85.12 91 ALA A CA 1
ATOM 676 C C . ALA A 1 91 ? 8.418 9.924 0.427 1.00 85.12 91 ALA A C 1
ATOM 678 O O . ALA A 1 91 ? 8.771 9.531 -0.683 1.00 85.12 91 ALA A O 1
ATOM 679 N N . GLY A 1 92 ? 7.221 9.617 0.932 1.00 87.06 92 GLY A N 1
ATOM 680 C CA . GLY A 1 92 ? 6.249 8.783 0.244 1.00 87.06 92 GLY A CA 1
ATOM 681 C C . GLY A 1 92 ? 5.005 8.507 1.079 1.00 87.06 92 GLY A C 1
ATOM 682 O O . GLY A 1 92 ? 4.820 9.061 2.162 1.00 87.06 92 GLY A O 1
ATOM 683 N N . LEU A 1 93 ? 4.157 7.633 0.543 1.00 88.50 93 LEU A N 1
ATOM 684 C CA . LEU A 1 93 ? 2.904 7.196 1.147 1.00 88.50 93 LEU A CA 1
ATOM 685 C C . LEU A 1 93 ? 2.938 5.691 1.364 1.00 88.50 93 LEU A C 1
ATOM 687 O O . LEU A 1 93 ? 3.371 4.947 0.484 1.00 88.50 93 LEU A O 1
ATOM 691 N N . LEU A 1 94 ? 2.429 5.257 2.513 1.00 90.62 94 LEU A N 1
ATOM 692 C CA . LEU A 1 94 ? 2.266 3.848 2.829 1.00 90.62 94 LEU A CA 1
ATOM 693 C C . LEU A 1 94 ? 0.791 3.455 2.722 1.00 90.62 94 LEU A C 1
ATOM 695 O O . LEU A 1 94 ? -0.037 3.897 3.514 1.00 90.62 94 LEU A O 1
ATOM 699 N N . GLY A 1 95 ? 0.460 2.622 1.736 1.00 91.31 95 GLY A N 1
ATOM 700 C CA . GLY A 1 95 ? -0.893 2.102 1.557 1.00 91.31 95 GLY A CA 1
ATOM 701 C C . GLY A 1 95 ? -1.149 0.874 2.429 1.00 91.31 95 GLY A C 1
ATOM 702 O O . GLY A 1 95 ? -0.498 -0.150 2.248 1.00 91.31 95 GLY A O 1
ATOM 703 N N . ILE A 1 96 ? -2.134 0.953 3.326 1.00 93.38 96 ILE A N 1
ATOM 704 C CA . ILE A 1 96 ? -2.564 -0.153 4.209 1.00 93.38 96 ILE A CA 1
ATOM 705 C C . ILE A 1 96 ? -3.991 -0.640 3.910 1.00 93.38 96 ILE A C 1
ATOM 707 O O . ILE A 1 96 ? -4.608 -1.293 4.742 1.00 93.38 96 ILE A O 1
ATOM 711 N N . GLY A 1 97 ? -4.532 -0.304 2.734 1.00 92.12 97 GLY A N 1
ATOM 712 C CA . GLY A 1 97 ? -5.871 -0.715 2.294 1.00 92.12 97 GLY A CA 1
ATOM 713 C C . GLY A 1 97 ? -6.000 -2.210 1.971 1.00 92.12 97 GLY A C 1
ATOM 714 O O . GLY A 1 97 ? -5.037 -2.966 2.048 1.00 92.12 97 GLY A O 1
ATOM 715 N N . GLY A 1 98 ? -7.197 -2.632 1.566 1.00 90.88 98 GLY A N 1
ATOM 716 C CA . GLY A 1 98 ? -7.513 -4.024 1.219 1.00 90.88 98 GLY A CA 1
ATOM 717 C C . GLY A 1 98 ? -7.159 -4.447 -0.215 1.00 90.88 98 GLY A C 1
ATOM 718 O O . GLY A 1 98 ? -7.428 -5.587 -0.586 1.00 90.88 98 GLY A O 1
ATOM 719 N N . GLY A 1 99 ? -6.605 -3.541 -1.029 1.00 88.94 99 GLY A N 1
ATOM 720 C CA . GLY A 1 99 ? -6.227 -3.813 -2.422 1.00 88.94 99 GLY A CA 1
ATOM 721 C C . GLY A 1 99 ? -4.910 -4.580 -2.543 1.00 88.94 99 GLY A C 1
ATOM 722 O O . GLY A 1 99 ? -4.067 -4.520 -1.649 1.00 88.94 99 GLY A O 1
ATOM 723 N N . SER A 1 100 ? -4.700 -5.252 -3.678 1.00 89.19 100 SER A N 1
ATOM 724 C CA . SER A 1 100 ? -3.536 -6.133 -3.910 1.00 89.19 100 SER A CA 1
ATOM 725 C C . SER A 1 100 ? -2.180 -5.426 -3.805 1.00 89.19 100 SER A C 1
ATOM 727 O O . SER A 1 100 ? -1.177 -6.049 -3.466 1.00 89.19 100 SER A O 1
ATOM 729 N N . MET A 1 101 ? -2.155 -4.113 -4.049 1.00 89.25 101 MET A N 1
ATOM 730 C CA . MET A 1 101 ? -0.955 -3.280 -3.971 1.00 89.25 101 MET A CA 1
ATOM 731 C C . MET A 1 101 ? -0.654 -2.743 -2.562 1.00 89.25 101 MET A C 1
ATOM 733 O O . MET A 1 101 ? 0.327 -2.020 -2.386 1.00 89.25 101 MET A O 1
ATOM 737 N N . SER A 1 102 ? -1.472 -3.052 -1.551 1.00 92.12 102 SER A N 1
ATOM 738 C CA . SER A 1 102 ? -1.230 -2.591 -0.182 1.00 92.12 102 SER A CA 1
ATOM 739 C C . SER A 1 102 ? -0.045 -3.307 0.465 1.00 92.12 102 SER A C 1
ATOM 741 O O . SER A 1 102 ? 0.317 -4.425 0.088 1.00 92.12 102 SER A O 1
ATOM 743 N N . LEU A 1 103 ? 0.557 -2.683 1.482 1.00 92.75 103 LEU A N 1
ATOM 744 C CA . LEU A 1 103 ? 1.601 -3.337 2.269 1.00 92.75 103 LEU A CA 1
ATOM 745 C C . LEU A 1 103 ? 1.052 -4.585 2.973 1.00 92.75 103 LEU A C 1
ATOM 747 O O . LEU A 1 103 ? 1.731 -5.604 3.008 1.00 92.75 103 LEU A O 1
ATOM 751 N N . VAL A 1 104 ? -0.185 -4.526 3.475 1.00 92.38 104 VAL A N 1
ATOM 752 C CA . VAL A 1 104 ? -0.836 -5.651 4.164 1.00 92.38 104 VAL A CA 1
ATOM 753 C C . VAL A 1 104 ? -0.902 -6.878 3.250 1.00 92.38 104 VAL A C 1
ATOM 755 O O . VAL A 1 104 ? -0.563 -7.976 3.689 1.00 92.38 104 VAL A O 1
ATOM 758 N N . SER A 1 105 ? -1.255 -6.688 1.974 1.00 91.44 105 SER A N 1
ATOM 759 C CA . SER A 1 105 ? -1.292 -7.759 0.972 1.00 91.44 105 SER A CA 1
ATOM 760 C C . SER A 1 105 ? 0.100 -8.273 0.598 1.00 91.44 105 SER A C 1
ATOM 762 O O . SER A 1 105 ? 0.281 -9.481 0.475 1.00 91.44 105 SER A O 1
ATOM 764 N N . HIS A 1 106 ? 1.098 -7.392 0.478 1.00 91.56 106 HIS A N 1
ATOM 765 C CA . HIS A 1 106 ? 2.482 -7.792 0.188 1.00 91.56 106 HIS A CA 1
ATOM 766 C C . HIS A 1 106 ? 3.160 -8.547 1.336 1.00 91.56 106 HIS A C 1
ATOM 768 O O . HIS A 1 106 ? 4.038 -9.373 1.089 1.00 91.56 106 HIS A O 1
ATOM 774 N N . LEU A 1 107 ? 2.761 -8.280 2.581 1.00 89.88 107 LEU A N 1
ATOM 775 C CA . LEU A 1 107 ? 3.213 -9.040 3.747 1.00 89.88 107 LEU A CA 1
ATOM 776 C C . LEU A 1 107 ? 2.682 -10.480 3.733 1.00 89.88 107 LEU A C 1
ATOM 778 O O . LEU A 1 107 ? 3.302 -11.367 4.319 1.00 89.88 107 LEU A O 1
ATOM 782 N N . GLY A 1 108 ? 1.571 -10.734 3.035 1.00 84.69 108 GLY A N 1
ATOM 783 C CA . GLY A 1 108 ? 1.004 -12.067 2.866 1.00 84.69 108 GLY A CA 1
ATOM 784 C C . GLY A 1 108 ? 0.815 -12.785 4.202 1.00 84.69 108 GLY A C 1
ATOM 785 O O . GLY A 1 108 ? 0.259 -12.231 5.148 1.00 84.6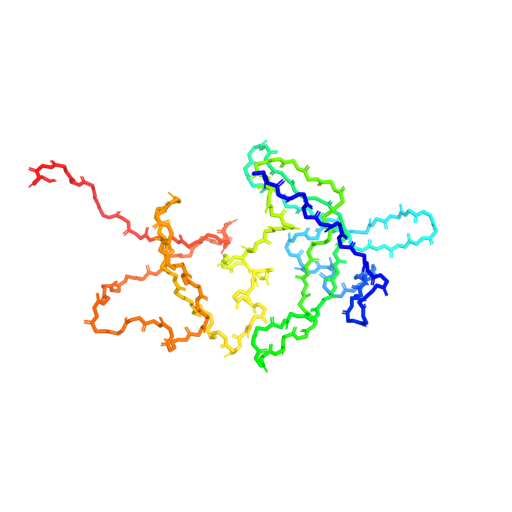9 108 GLY A O 1
ATOM 786 N N . GLY A 1 109 ? 1.323 -14.015 4.297 1.00 83.12 109 GLY A N 1
ATOM 787 C CA . GLY A 1 109 ? 1.234 -14.817 5.520 1.00 83.12 109 GLY A CA 1
ATOM 788 C C . GLY A 1 109 ? 1.952 -14.220 6.736 1.00 83.12 109 GLY A C 1
ATOM 789 O O . GLY A 1 109 ? 1.644 -14.624 7.849 1.00 83.12 109 GLY A O 1
ATOM 790 N N . ALA A 1 110 ? 2.867 -13.257 6.557 1.00 82.75 110 ALA A N 1
ATOM 791 C CA . ALA A 1 110 ? 3.535 -12.598 7.680 1.00 82.75 110 ALA A CA 1
ATOM 792 C C . ALA A 1 110 ? 2.606 -11.635 8.436 1.00 82.75 110 ALA A C 1
ATOM 794 O O . ALA A 1 110 ? 2.776 -11.459 9.634 1.00 82.75 110 ALA A O 1
ATOM 795 N N . SER A 1 111 ? 1.627 -11.023 7.757 1.00 85.88 111 SER A N 1
ATOM 796 C CA . SER A 1 111 ? 0.580 -10.224 8.417 1.00 85.88 111 SER A CA 1
ATOM 797 C C . SER A 1 111 ? -0.692 -11.032 8.683 1.00 85.88 111 SER A C 1
ATOM 799 O O . SER A 1 111 ? -1.530 -10.616 9.479 1.00 85.88 111 SER A O 1
ATOM 801 N N . ASP A 1 112 ? -0.883 -12.138 7.956 1.00 87.81 112 ASP A N 1
ATOM 802 C CA . ASP A 1 112 ? -2.154 -12.860 7.820 1.00 87.81 112 ASP A CA 1
ATOM 803 C C . ASP A 1 112 ? -3.355 -11.926 7.554 1.00 87.81 112 ASP A C 1
ATOM 805 O O . ASP A 1 112 ? -4.474 -12.124 8.035 1.00 87.81 112 ASP A O 1
ATOM 809 N N . GLY A 1 113 ? -3.101 -10.845 6.806 1.00 89.06 113 GLY A N 1
ATOM 810 C CA . GLY A 1 113 ? -4.097 -9.826 6.482 1.00 89.06 113 GLY A CA 1
ATOM 811 C C . GLY A 1 113 ? -4.529 -8.943 7.659 1.00 89.06 113 GLY A C 1
ATOM 812 O O . GLY A 1 113 ? -5.517 -8.222 7.527 1.00 89.06 113 GLY A O 1
ATOM 813 N N . ALA A 1 114 ? -3.825 -8.993 8.791 1.00 92.00 114 ALA A N 1
ATOM 814 C CA . ALA A 1 114 ? -4.130 -8.241 10.000 1.00 92.00 114 ALA A CA 1
ATOM 815 C C . ALA A 1 114 ? -3.069 -7.176 10.308 1.00 92.00 114 ALA A C 1
ATOM 817 O O . ALA A 1 114 ? -1.880 -7.327 10.014 1.00 92.00 114 ALA A O 1
ATOM 818 N N . PHE A 1 115 ? -3.527 -6.076 10.896 1.00 94.06 115 PHE A N 1
ATOM 819 C CA . PHE A 1 115 ? -2.689 -5.021 11.447 1.00 94.06 115 PHE A CA 1
ATOM 820 C C . PHE A 1 115 ? -3.479 -4.230 12.495 1.00 94.06 115 PHE A C 1
ATOM 822 O O . PHE A 1 115 ? -4.713 -4.224 12.480 1.00 94.06 115 PHE A O 1
ATOM 829 N N . SER A 1 116 ? -2.771 -3.524 13.369 1.00 93.44 116 SER A N 1
ATOM 830 C CA . SER A 1 116 ? -3.327 -2.577 14.331 1.00 93.44 116 SER A CA 1
ATOM 831 C C . SER A 1 116 ? -2.540 -1.269 14.284 1.00 93.44 116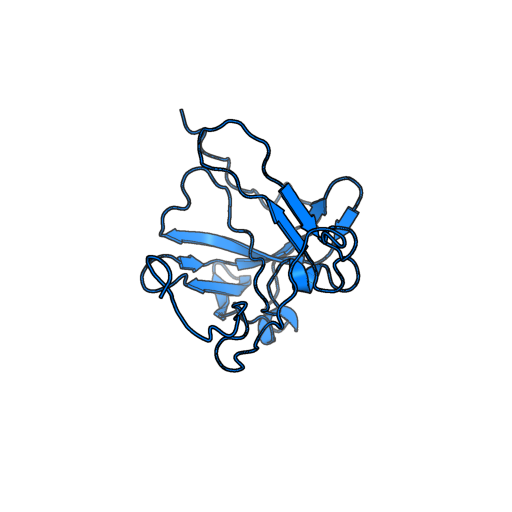 SER A C 1
ATOM 833 O O . SER A 1 116 ? -1.383 -1.229 13.859 1.00 93.44 116 SER A O 1
ATOM 835 N N . TYR A 1 117 ? -3.179 -0.168 14.671 1.00 93.38 117 TYR A N 1
ATOM 836 C CA . TYR A 1 117 ? -2.502 1.115 14.814 1.00 93.38 117 TYR A CA 1
ATOM 837 C C . TYR A 1 117 ? -3.045 1.893 16.006 1.00 93.38 117 TYR A C 1
ATOM 839 O O . TYR A 1 117 ? -4.242 1.866 16.296 1.00 93.38 117 TYR A O 1
ATOM 847 N N . CYS A 1 118 ? -2.163 2.648 16.653 1.00 90.75 118 CYS A N 1
ATOM 848 C CA . CYS A 1 118 ? -2.513 3.628 17.671 1.00 90.75 118 CYS A CA 1
ATOM 849 C C . CYS A 1 118 ? -2.029 5.000 17.200 1.00 90.75 118 CYS A C 1
ATOM 851 O O . CYS A 1 118 ? -0.843 5.322 17.289 1.00 90.75 118 CYS A O 1
ATOM 853 N N . LEU A 1 119 ? -2.944 5.791 16.633 1.00 90.31 119 LEU A N 1
ATOM 854 C CA . LEU A 1 119 ? -2.655 7.155 16.192 1.00 90.31 119 LEU A CA 1
ATOM 855 C C . LEU A 1 119 ? -2.886 8.124 17.350 1.00 90.31 119 LEU A C 1
ATOM 857 O O . LEU A 1 119 ? -3.935 8.094 17.992 1.00 90.31 119 LEU A O 1
ATOM 861 N N . VAL A 1 120 ? -1.928 9.019 17.575 1.00 90.12 120 VAL A N 1
ATOM 862 C CA . VAL A 1 120 ? -2.040 10.089 18.571 1.00 90.12 120 VAL A CA 1
ATOM 863 C C . VAL A 1 120 ? -2.220 11.445 17.902 1.00 90.12 120 VAL A C 1
ATOM 865 O O . VAL A 1 120 ? -1.857 11.644 16.740 1.00 90.12 120 VAL A O 1
ATOM 868 N N . SER A 1 121 ? -2.763 12.407 18.648 1.00 87.25 121 SER A N 1
ATOM 869 C CA . SER A 1 121 ? -2.887 13.781 18.169 1.00 87.25 121 SER A CA 1
ATOM 870 C C . SER A 1 121 ? -1.518 14.367 17.830 1.00 87.25 121 SER A C 1
ATOM 872 O O . SER A 1 121 ? -0.552 14.239 18.592 1.00 87.25 121 SER A O 1
ATOM 874 N N . TRP A 1 122 ? -1.455 15.051 16.689 1.00 81.75 122 TRP A N 1
ATOM 875 C CA . TRP A 1 122 ? -0.250 15.727 16.227 1.00 81.75 122 TRP A CA 1
ATOM 876 C C . TRP A 1 122 ? 0.294 16.691 17.290 1.00 81.75 122 TRP A C 1
ATOM 878 O O . TRP A 1 122 ? -0.459 17.444 17.906 1.00 81.75 122 TRP A O 1
ATOM 888 N N . GLY A 1 123 ? 1.612 16.682 17.498 1.00 80.25 123 GLY A N 1
ATOM 889 C CA . GLY A 1 123 ? 2.291 17.603 18.415 1.00 80.25 123 GLY A CA 1
ATOM 890 C C . GLY A 1 123 ? 2.260 17.211 19.897 1.00 80.25 123 GLY A C 1
ATOM 891 O O . GLY A 1 123 ? 2.861 17.907 20.706 1.00 80.25 123 GLY A O 1
ATOM 892 N N . THR A 1 124 ? 1.627 16.092 20.265 1.00 86.00 124 THR A N 1
ATOM 893 C CA . THR A 1 124 ? 1.620 15.595 21.658 1.00 86.00 124 THR A CA 1
ATOM 894 C C . THR A 1 124 ? 2.936 14.943 22.088 1.00 86.00 124 THR A C 1
ATOM 896 O O . THR A 1 124 ? 3.133 14.697 23.274 1.00 86.00 124 THR A O 1
ATOM 899 N N . GLY A 1 125 ? 3.823 14.616 21.139 1.00 83.31 125 GLY A N 1
ATOM 900 C CA . GLY A 1 125 ? 5.074 13.892 21.401 1.00 83.31 125 GLY A CA 1
ATOM 901 C C . GLY A 1 125 ? 4.879 12.443 21.868 1.00 83.31 125 GLY A C 1
ATOM 902 O O . GLY A 1 125 ? 5.856 11.779 22.196 1.00 83.31 125 GLY A O 1
ATOM 903 N N . SER A 1 126 ? 3.635 11.954 21.903 1.00 88.50 126 SER A N 1
ATOM 904 C CA . SER A 1 126 ? 3.323 10.574 22.270 1.00 88.50 126 SER A CA 1
ATOM 905 C C . SER A 1 126 ? 3.716 9.608 21.146 1.00 88.50 126 SER A C 1
ATOM 907 O O . SER A 1 126 ? 3.666 9.991 19.972 1.00 88.50 126 SER A O 1
ATOM 909 N N . PRO A 1 127 ? 4.112 8.366 21.474 1.00 86.75 127 PRO A N 1
ATOM 910 C CA . PRO A 1 127 ? 4.458 7.377 20.466 1.00 86.75 127 PRO A CA 1
ATOM 911 C C . PRO A 1 127 ? 3.227 6.994 19.635 1.00 86.75 127 PRO A C 1
ATOM 913 O O . PRO A 1 127 ? 2.126 6.849 20.162 1.00 86.75 127 PRO A O 1
ATOM 916 N N . VAL A 1 128 ? 3.438 6.821 18.333 1.00 90.25 128 VAL A N 1
ATOM 917 C CA . VAL A 1 128 ? 2.482 6.223 17.392 1.00 90.25 128 VAL A CA 1
ATOM 918 C C . VAL A 1 128 ? 2.958 4.806 17.100 1.00 90.25 128 VAL A C 1
ATOM 920 O O . VAL A 1 128 ? 4.161 4.602 16.932 1.00 90.25 128 VAL A O 1
ATOM 923 N N . SER A 1 129 ? 2.038 3.848 16.997 1.00 90.88 129 SER A N 1
ATOM 924 C CA . SER A 1 129 ? 2.356 2.484 16.563 1.00 90.88 129 SER A CA 1
ATOM 925 C C . SER A 1 129 ? 1.543 2.071 15.339 1.00 90.88 129 SER A C 1
ATOM 927 O O . SER A 1 129 ? 0.399 2.496 15.150 1.00 90.88 129 SER A O 1
ATOM 929 N N . LEU A 1 130 ? 2.170 1.252 14.497 1.00 92.12 130 LEU A N 1
ATOM 930 C CA . LEU A 1 130 ? 1.563 0.514 13.396 1.00 92.12 130 LEU A CA 1
ATOM 931 C C . LEU A 1 130 ? 2.229 -0.859 13.380 1.00 92.12 130 LEU A C 1
ATOM 933 O O . LEU A 1 130 ? 3.433 -0.958 13.146 1.00 92.12 130 LEU A O 1
ATOM 937 N N . GLU A 1 131 ? 1.449 -1.896 13.642 1.00 92.12 131 GLU A N 1
ATOM 938 C CA . GLU A 1 131 ? 1.942 -3.252 13.859 1.00 92.12 131 GLU A CA 1
ATOM 939 C C . GLU A 1 131 ? 1.181 -4.217 12.952 1.00 92.12 131 GLU A C 1
ATOM 941 O O . GLU A 1 131 ? -0.048 -4.189 12.891 1.00 92.12 131 GLU A O 1
ATOM 946 N N . PHE A 1 132 ? 1.903 -5.075 12.237 1.00 91.56 132 PHE A N 1
ATOM 947 C CA . PHE A 1 132 ? 1.326 -6.055 11.316 1.00 91.56 132 PHE A CA 1
ATOM 948 C C . PHE A 1 132 ? 1.355 -7.444 11.943 1.00 91.56 132 PHE A C 1
ATOM 950 O O . PHE A 1 132 ? 2.294 -7.747 12.668 1.00 91.56 132 PHE A O 1
ATOM 957 N N . GLY A 1 133 ? 0.359 -8.271 11.624 1.00 91.38 133 GLY A N 1
ATOM 958 C CA . GLY A 1 133 ? 0.185 -9.595 12.220 1.00 91.38 133 GLY A CA 1
ATOM 959 C C . GLY A 1 133 ? -1.098 -9.694 13.040 1.00 91.38 133 GLY A C 1
ATOM 960 O O . GLY A 1 133 ? -1.754 -8.694 13.332 1.00 91.38 133 GLY A O 1
ATOM 961 N N . ARG A 1 134 ? -1.497 -10.916 13.405 1.00 89.75 134 ARG A N 1
ATOM 962 C CA . ARG A 1 134 ? -2.672 -11.129 14.276 1.00 89.75 134 ARG A CA 1
ATOM 963 C C . ARG A 1 134 ? -2.344 -10.906 15.741 1.00 89.75 134 ARG A C 1
ATOM 965 O O . ARG A 1 134 ? -3.221 -10.548 16.517 1.00 89.75 134 ARG A O 1
ATOM 972 N N . GLU A 1 135 ? -1.097 -11.139 16.107 1.00 88.56 135 GLU A N 1
ATOM 973 C CA . GLU A 1 135 ? -0.547 -10.943 17.439 1.00 88.56 135 GLU A CA 1
ATOM 974 C C . GLU A 1 135 ? -0.575 -9.477 17.881 1.00 88.56 135 GLU A C 1
ATOM 976 O O . GLU A 1 135 ? -0.587 -9.214 19.079 1.00 88.56 135 GLU A O 1
ATOM 981 N N . SER A 1 136 ? -0.651 -8.532 16.936 1.00 87.44 136 SER A N 1
ATOM 982 C CA . SER A 1 136 ? -0.793 -7.106 17.240 1.00 87.44 136 SER A CA 1
ATOM 983 C C . SER A 1 136 ? -2.226 -6.694 17.586 1.00 87.44 136 SER A C 1
ATOM 985 O O . SER A 1 136 ? -2.477 -5.539 17.946 1.00 87.44 136 SER A O 1
ATOM 987 N N . LEU A 1 137 ? -3.196 -7.604 17.445 1.00 89.69 137 LEU A N 1
ATOM 988 C CA . LEU A 1 137 ? -4.598 -7.309 17.688 1.00 89.69 137 LEU A CA 1
ATOM 989 C C . LEU A 1 137 ? -4.931 -7.442 19.184 1.00 89.69 137 LEU A C 1
ATOM 991 O O . LEU A 1 137 ? -4.685 -8.494 19.776 1.00 89.69 137 LEU A O 1
ATOM 995 N N . PRO A 1 138 ? -5.559 -6.429 19.806 1.00 85.25 138 PRO A N 1
ATOM 996 C CA . PRO A 1 138 ? -5.997 -6.530 21.192 1.00 85.25 138 PRO A CA 1
ATOM 997 C C . PRO A 1 138 ? -7.121 -7.567 21.328 1.00 85.25 138 PRO A C 1
ATOM 999 O O . PRO A 1 138 ? -8.163 -7.447 20.687 1.00 85.25 138 PRO A O 1
ATOM 1002 N N . THR A 1 139 ? -6.934 -8.579 22.177 1.00 81.75 139 THR A N 1
ATOM 1003 C CA . THR A 1 139 ? -7.947 -9.624 22.418 1.00 81.75 139 THR A CA 1
ATOM 1004 C C . THR A 1 139 ? -8.902 -9.279 23.554 1.00 81.75 139 THR A C 1
ATOM 1006 O O . THR A 1 139 ? -10.087 -9.589 23.466 1.00 81.75 139 THR A O 1
ATOM 1009 N N . ASP A 1 140 ? -8.413 -8.597 24.590 1.00 83.19 140 ASP A N 1
ATOM 1010 C CA . ASP A 1 140 ? -9.125 -8.517 25.875 1.00 83.19 140 ASP A CA 1
ATOM 1011 C C . ASP A 1 140 ? -9.958 -7.234 26.040 1.00 83.19 140 ASP A C 1
ATOM 1013 O O . ASP A 1 140 ? -10.840 -7.163 26.892 1.00 83.19 140 ASP A O 1
ATOM 1017 N N . SER A 1 141 ? -9.698 -6.211 25.221 1.00 82.38 141 SER A N 1
ATOM 1018 C CA . SER A 1 141 ? -10.315 -4.877 25.317 1.00 82.38 141 SER A CA 1
ATOM 1019 C C . SER A 1 141 ? -10.980 -4.406 24.020 1.00 82.38 141 SER A C 1
ATOM 1021 O O . SER A 1 141 ? -11.422 -3.259 23.929 1.00 82.38 141 SER A O 1
ATOM 1023 N N . ALA A 1 142 ? -11.061 -5.277 23.012 1.00 88.00 142 ALA A N 1
ATOM 1024 C CA . ALA A 1 142 ? -11.591 -4.939 21.699 1.00 88.00 142 ALA A CA 1
ATOM 1025 C C . ALA A 1 142 ? -13.057 -5.346 21.535 1.00 88.00 142 ALA A C 1
ATOM 1027 O O . ALA A 1 142 ? -13.475 -6.442 21.908 1.00 88.00 142 ALA A O 1
ATOM 1028 N N . VAL A 1 143 ? -13.826 -4.473 20.886 1.00 90.94 143 VAL A N 1
ATOM 1029 C CA . VAL A 1 143 ? -15.138 -4.817 20.333 1.00 90.94 143 VAL A CA 1
ATOM 1030 C C . VAL A 1 143 ? -14.953 -5.159 18.862 1.00 90.94 143 VAL A C 1
ATOM 1032 O O . VAL A 1 143 ? -14.437 -4.354 18.088 1.00 90.94 143 VAL A O 1
ATOM 1035 N N . TRP A 1 144 ? -15.394 -6.352 18.476 1.00 90.19 144 TRP A N 1
ATOM 1036 C CA . TRP A 1 144 ? -15.231 -6.866 17.122 1.00 90.19 144 TRP A CA 1
ATOM 1037 C C . TRP A 1 144 ? -16.479 -6.627 16.280 1.00 90.19 144 TRP A C 1
ATOM 1039 O O . TRP A 1 144 ? -17.596 -6.936 16.693 1.00 90.19 144 TRP A O 1
ATOM 1049 N N . VAL A 1 145 ? -16.273 -6.130 15.063 1.00 93.56 145 VAL A N 1
ATOM 1050 C CA . VAL A 1 145 ? -17.310 -6.002 14.037 1.00 93.56 145 VAL A CA 1
ATOM 1051 C C . VAL A 1 145 ? -16.818 -6.621 12.736 1.00 93.56 145 VAL A C 1
ATOM 1053 O O . VAL A 1 145 ? -15.625 -6.597 12.432 1.00 93.56 145 VAL A O 1
ATOM 1056 N N . SER A 1 146 ? -17.732 -7.190 11.952 1.00 93.12 146 SER A N 1
ATOM 1057 C CA . SER A 1 146 ? -17.378 -7.737 10.644 1.00 93.12 146 SER A CA 1
ATOM 10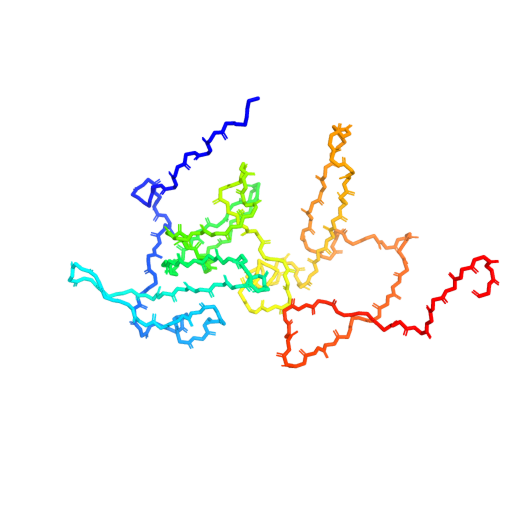58 C C . SER A 1 146 ? -17.068 -6.613 9.659 1.00 93.12 146 SER A C 1
ATOM 1060 O O . SER A 1 146 ? -17.890 -5.720 9.443 1.00 93.12 146 SER A O 1
ATOM 1062 N N . LEU A 1 147 ? -15.900 -6.692 9.020 1.00 93.62 147 LEU A N 1
ATOM 1063 C CA . LEU A 1 147 ? -15.571 -5.825 7.895 1.00 93.62 147 LEU A CA 1
ATOM 1064 C C . LEU A 1 147 ? -16.421 -6.204 6.681 1.00 93.62 147 LEU A C 1
ATOM 1066 O O . LEU A 1 147 ? -16.471 -7.363 6.263 1.00 93.62 147 LEU A O 1
ATOM 1070 N N . LEU A 1 148 ? -17.071 -5.205 6.099 1.00 94.94 148 LEU A N 1
ATOM 1071 C CA . LEU A 1 148 ? -17.818 -5.333 4.859 1.00 94.94 148 LEU A CA 1
ATOM 1072 C C . LEU A 1 148 ? -16.868 -5.167 3.667 1.00 94.94 148 LEU A C 1
ATOM 1074 O O . LEU A 1 148 ? -15.899 -4.407 3.718 1.00 94.94 148 LEU A O 1
ATOM 1078 N N . ARG A 1 149 ? -17.161 -5.866 2.566 1.00 91.56 149 ARG A N 1
ATOM 1079 C CA . ARG A 1 149 ? -16.405 -5.762 1.311 1.00 91.56 149 ARG A CA 1
ATOM 1080 C C . ARG A 1 149 ? -17.234 -5.069 0.242 1.00 91.56 149 ARG A C 1
ATOM 1082 O O . ARG A 1 149 ? -18.374 -5.451 -0.008 1.00 91.56 149 ARG A O 1
ATOM 1089 N N . ASN A 1 150 ? -16.624 -4.104 -0.437 1.00 90.81 150 ASN A N 1
ATOM 1090 C CA . ASN A 1 150 ? -17.178 -3.486 -1.633 1.00 90.81 150 ASN A CA 1
ATOM 1091 C C . ASN A 1 150 ? -16.392 -3.963 -2.857 1.00 90.81 150 ASN A C 1
ATOM 1093 O O . ASN A 1 150 ? -15.249 -3.563 -3.051 1.00 90.81 150 ASN A O 1
ATOM 1097 N N . SER A 1 151 ? -17.004 -4.792 -3.704 1.00 89.38 151 SER A N 1
ATOM 1098 C CA . SER A 1 151 ? -16.338 -5.327 -4.901 1.00 89.38 151 SER A CA 1
ATOM 1099 C C . SER A 1 151 ? -15.990 -4.263 -5.944 1.00 89.38 151 SER A C 1
ATOM 1101 O O . SER A 1 151 ? -15.108 -4.494 -6.764 1.00 89.38 151 SER A O 1
ATOM 1103 N N . ARG A 1 152 ? -16.649 -3.095 -5.921 1.00 88.56 152 ARG A N 1
ATOM 1104 C CA . ARG A 1 152 ? -16.341 -1.982 -6.833 1.00 88.56 152 ARG A CA 1
ATOM 1105 C C . ARG A 1 152 ? -15.149 -1.157 -6.364 1.00 88.56 152 ARG A C 1
ATOM 1107 O O . ARG A 1 152 ? -14.474 -0.555 -7.188 1.00 88.56 152 ARG A O 1
ATOM 1114 N N . VAL A 1 153 ? -14.923 -1.098 -5.052 1.00 87.94 153 VAL A N 1
ATOM 1115 C CA . VAL A 1 153 ? -13.851 -0.307 -4.435 1.00 87.94 153 VAL A CA 1
ATOM 1116 C C . VAL A 1 153 ? -13.213 -1.128 -3.303 1.00 87.94 153 VAL A C 1
ATOM 1118 O O . VAL A 1 153 ? -13.415 -0.828 -2.126 1.00 87.94 153 VAL A O 1
ATOM 1121 N N . PRO A 1 154 ? -12.465 -2.197 -3.638 1.00 87.19 154 PRO A N 1
ATOM 1122 C CA . PRO A 1 154 ? -11.980 -3.178 -2.660 1.00 87.19 154 PRO A CA 1
ATOM 1123 C C . PRO A 1 154 ? -10.861 -2.651 -1.748 1.00 87.19 154 PRO A C 1
ATOM 1125 O O . PRO A 1 154 ? -10.489 -3.313 -0.785 1.00 87.19 154 PRO A O 1
ATOM 1128 N N . THR A 1 155 ? -10.325 -1.461 -2.034 1.00 88.94 155 THR A N 1
ATOM 1129 C CA . THR A 1 155 ? -9.209 -0.868 -1.286 1.00 88.94 155 THR A CA 1
ATOM 1130 C C . THR A 1 155 ? -9.595 -0.363 0.109 1.00 88.94 155 THR A C 1
ATOM 1132 O O . THR A 1 155 ? -8.757 -0.352 1.009 1.00 88.94 155 THR A O 1
ATOM 1135 N N . PHE A 1 156 ? -10.851 0.037 0.331 1.00 92.44 156 PHE A N 1
ATOM 1136 C CA . PHE A 1 156 ? -11.285 0.594 1.616 1.00 92.44 156 PHE A CA 1
ATOM 1137 C C . PHE A 1 156 ? -11.857 -0.477 2.551 1.00 92.44 156 PHE A C 1
ATOM 1139 O O . PHE A 1 156 ? -12.506 -1.427 2.111 1.00 92.44 156 PHE A O 1
ATOM 1146 N N . TYR A 1 157 ? -11.662 -0.283 3.857 1.00 93.62 157 TYR A N 1
ATOM 1147 C CA . TYR A 1 157 ? -12.306 -1.082 4.898 1.00 93.62 157 TYR A CA 1
ATOM 1148 C C . TYR A 1 157 ? -13.649 -0.458 5.270 1.00 93.62 157 TYR A C 1
ATOM 1150 O O . TYR A 1 157 ? -13.712 0.713 5.642 1.00 93.62 157 TYR A O 1
ATOM 1158 N N . TYR A 1 158 ? -14.721 -1.241 5.175 1.00 94.94 158 TYR A N 1
ATOM 1159 C CA . TYR A 1 158 ? -16.077 -0.784 5.465 1.00 94.94 158 TYR A CA 1
ATOM 1160 C C . TYR A 1 158 ? -16.608 -1.450 6.731 1.00 94.94 158 TYR A C 1
ATOM 1162 O O . TYR A 1 158 ? -16.368 -2.632 6.968 1.00 94.94 158 TYR A O 1
ATOM 1170 N N . VAL A 1 159 ? -17.391 -0.707 7.509 1.00 95.06 159 VAL A N 1
ATOM 1171 C CA . VAL A 1 159 ? -18.158 -1.226 8.648 1.00 95.06 159 VAL A CA 1
ATOM 1172 C C . VAL A 1 159 ? -19.632 -0.889 8.458 1.00 95.06 159 VAL A C 1
ATOM 1174 O O . VAL A 1 159 ? -19.974 0.146 7.885 1.00 95.06 159 VAL A O 1
ATOM 1177 N N . GLY A 1 160 ? -20.511 -1.784 8.903 1.00 94.94 160 GLY A N 1
ATOM 1178 C CA . GLY A 1 160 ? -21.952 -1.555 8.870 1.00 94.94 160 GLY A CA 1
ATOM 1179 C C . GLY A 1 160 ? -22.374 -0.645 10.017 1.00 94.94 160 GLY A C 1
ATOM 1180 O O . GLY A 1 160 ? -22.198 -1.008 11.177 1.00 94.94 160 GLY A O 1
ATOM 1181 N N . LEU A 1 161 ? -22.941 0.516 9.697 1.00 93.81 161 LEU A N 1
ATOM 1182 C CA . LEU A 1 161 ? -23.495 1.441 10.681 1.00 93.81 161 LEU A CA 1
ATOM 1183 C C . LEU A 1 161 ? -25.018 1.286 10.731 1.00 93.81 161 LEU A C 1
ATOM 1185 O O . LEU A 1 161 ? -25.682 1.430 9.706 1.00 93.81 161 LEU A O 1
ATOM 1189 N N . SER A 1 162 ? -25.568 1.000 11.911 1.00 93.31 162 SER A N 1
ATOM 1190 C CA . SER A 1 162 ? -27.019 0.866 12.115 1.00 93.31 162 SER A CA 1
ATOM 1191 C C . SER A 1 162 ? -27.713 2.193 12.428 1.00 93.31 162 SER A C 1
ATOM 1193 O O . SER A 1 162 ? -28.886 2.357 12.103 1.00 93.31 162 SER A O 1
ATOM 1195 N N . GLY A 1 163 ? -27.006 3.143 13.041 1.00 93.25 163 GLY A N 1
ATOM 1196 C CA . GLY A 1 163 ? -27.549 4.444 13.415 1.00 93.25 163 GLY A CA 1
ATOM 1197 C C . GLY A 1 163 ? -26.492 5.365 14.016 1.00 93.25 163 GLY A C 1
ATOM 1198 O O . GLY A 1 163 ? -25.396 4.929 14.367 1.00 93.25 163 GLY A O 1
ATOM 1199 N N . LEU A 1 164 ? -26.833 6.647 14.116 1.00 93.12 164 LEU A N 1
ATOM 1200 C CA . LEU A 1 164 ? -26.049 7.674 14.798 1.00 93.12 164 LEU A CA 1
ATOM 1201 C C . LEU A 1 164 ? -26.928 8.290 15.876 1.00 93.12 164 LEU A C 1
ATOM 1203 O O . LEU A 1 164 ? -28.025 8.753 15.572 1.00 93.12 164 LEU A O 1
ATOM 1207 N N . GLY A 1 165 ? -26.425 8.298 17.104 1.00 92.25 165 GLY A N 1
ATOM 1208 C CA . GLY A 1 165 ? -27.110 8.881 18.244 1.00 92.25 165 GLY A CA 1
ATOM 1209 C C . GLY A 1 165 ? -26.380 10.099 18.787 1.00 92.25 165 GLY A C 1
ATOM 1210 O O . GLY A 1 165 ? -25.147 10.130 18.815 1.00 92.25 165 GLY A O 1
ATOM 1211 N N . VAL A 1 166 ? -27.127 11.113 19.219 1.00 94.25 166 VAL A N 1
ATOM 1212 C CA . VAL A 1 166 ? -26.575 12.341 19.811 1.00 94.25 166 VAL A CA 1
ATOM 1213 C C . VAL A 1 166 ? -27.396 12.698 21.044 1.00 94.25 166 VAL A C 1
ATOM 1215 O O . VAL A 1 166 ? -28.600 12.908 20.956 1.00 94.25 166 VAL A O 1
ATOM 1218 N N . GLY A 1 167 ? -26.745 12.780 22.207 1.00 91.62 167 GLY A N 1
ATOM 1219 C CA . GLY A 1 167 ? -27.417 13.152 23.458 1.00 91.62 167 GLY A CA 1
ATOM 1220 C C . GLY A 1 167 ? -28.274 12.051 24.097 1.00 91.62 167 GLY A C 1
ATOM 1221 O O . GLY A 1 167 ? -29.120 12.366 24.926 1.00 91.62 167 GLY A O 1
ATOM 1222 N N . GLY A 1 168 ? -28.056 10.777 23.749 1.00 78.38 168 GLY A N 1
ATOM 1223 C CA . GLY A 1 168 ? -28.752 9.632 24.358 1.00 78.38 168 GLY A CA 1
ATOM 1224 C C . GLY A 1 168 ? -29.997 9.145 23.610 1.00 78.38 168 GLY A C 1
ATOM 1225 O O . GLY A 1 168 ? -30.700 8.282 24.132 1.00 78.38 168 GLY A O 1
ATOM 1226 N N . ALA A 1 169 ? -30.252 9.681 22.415 1.00 54.25 169 ALA A N 1
ATOM 1227 C CA . ALA A 1 169 ? -31.172 9.117 21.427 1.00 54.25 169 ALA A CA 1
ATOM 1228 C C . ALA A 1 169 ? -30.386 8.345 20.369 1.00 54.25 169 ALA A C 1
ATOM 1230 O O . ALA A 1 169 ? -29.304 8.859 20.004 1.00 54.25 169 ALA A O 1
#

Sequence (169 aa):
MLAMQAMFDPTNSASFTVVSCGSDVCEHAETAVGCRSHGGGRWCGYEVSYGDWPYTKGTLALKTLTFDNTFIQKVAIGCGHRNQGLFIGAAGLLGIGGGSMSLVSHLGGASDGAFSYCLVSWGTGSPVSLEFGRESLPTDSAVWVSLLRNSRVPTFYYVGLSGLGVGGA

Radius of gyration: 18.81 Å; chains: 1; bounding box: 54×38×51 Å

Organism: Helianthus annuus (NCBI:txid4232)

InterPro domains:
  IPR021109 Aspartic peptidase domain superfamily [G3DSA:2.40.70.10] (3-133)
  IPR021109 Aspartic peptidase domain superfamily [SSF50630] (6-168)
  IPR032861 Xylanase inhibitor, N-terminal [PF14543] (5-133)
  IPR051708 Plant Aspartic Proteinase A1 [PTHR47967] (6-168)